Protein 5HOW (pdb70)

GO terms:
  GO:1905898 positive regulation of response to endoplasmic reticulum stress (P, IDA)
  GO:0005634 nucleus (C, IGI)
  GO:0003682 chromatin binding (F, IGI)
  GO:0010629 negative regulation of gene expression (P, TAS)
  GO:0141137 positive regulation of gene expression, epigenetic (P, IGI)
  GO:0006357 regulation of transcription by RNA polymerase II (P, IGI)
  GO:0000122 negative regulation of transcription by RNA polymerase II (P, IGI)
  GO:1900221 regulation of amyloid-beta clearance (P, IMP)
  GO:0005515 protein binding (F, IPI)
  GO:0031901 early endosome membrane (C, IDA)
  GO:0005576 extracellular region (C, IDA)
  GO:0106003 amyloid-beta complex (C, IDA)
  GO:1904646 cellular response to amyloid-beta (P, IDA)
  GO:0032224 positive regulation of synaptic transmission, cholinergic (P, IDA)
  GO:0048018 receptor ligand activity (F, IDA)
  GO:0043083 synaptic cleft (C, TAS)
  GO:0005178 integrin binding (F, IDA)
  GO:0070381 endosome to plasma membrane transport vesicle (C, IDA)
  GO:0005739 mitochondrion (C, IDA)
  GO:0005764 lysosome (C, IDA)

B-factor: mean 77.05, std 33.4, range [27.0, 231.14]

Foldseek 3Di:
DFWDWDQDPNDTDIDGD/DAWDWDADPHDTDIDGD/DAWDFDDDDPDTDIDGD/DAWDFCDDDPDTDIDGD/DAWDWDDDPHDTDIDGD/DAWDWDDDPNDTDIDGD

Secondary structure (DSSP, 8-state):
----B--BTTB--B---/----EEE-SS-EEE---/----EEE-SS-EEE---/----B---SS---B---/----EEE-SS-EEE---/----B--SSS---B---

InterPro domains:
  IPR002223 Pancreatic trypsin inhibitor Kunitz domain [PF00014] (290-341)
  IPR002223 Pancreatic trypsin inhibitor Kunitz domain [PR00759] (288-302)
  IPR002223 Pancreatic trypsin inhibitor Kunitz domain [PR00759] (316-326)
  IPR002223 Pancreatic trypsin inhibitor Kunitz domain [PR00759] (326-341)
  IPR002223 Pancreatic trypsin inhibitor Kunitz domain [PS50279] (291-341)
  IPR002223 Pancreatic trypsin inhibitor Kunitz domain [SM00131] (289-342)
  IPR008154 Amyloidogenic glycoprotein, extracellular [PS51869] (28-189)
  IPR008154 Amyloidogenic glycoprotein, extracellular [SM00006] (24-188)
  IPR008155 Amyloidogenic glycoprotein [PR00203] (177-195)
  IPR008155 Amyloidogenic glycoprotein [PR00203] (382-405)
  IPR008155 Amyloidogenic glycoprotein [PR00203] (699-724)
  IPR008155 Amyloidog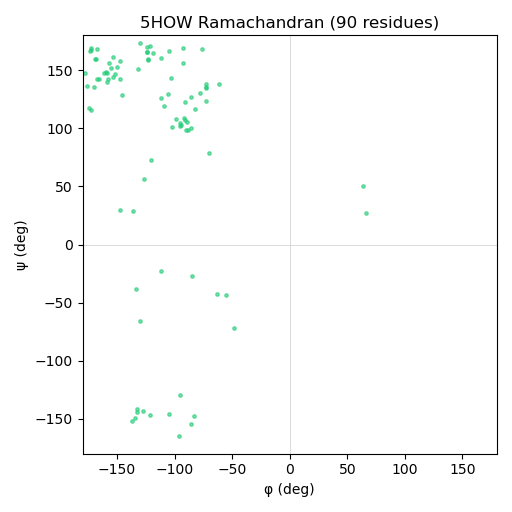enic glycoprotein [PR00203] (745-767)
  IPR008155 Amyloidogenic glycoprotein [PTHR23103] (10-770)
  IPR011178 Amyloidogenic glycoprotein, copper-binding [PF12924] (132-188)
  IPR011993 PH-like domain superfamily [G3DSA:2.30.29.30] (742-770)
  IPR013803 Amyloidogenic glycoprotein, amyloid-beta peptide [PF03494] (676-713)
  IPR013803 Amyloidogenic glycoprotein, amyloid-beta peptide [PR00204] (675-688)
  IPR013803 Amyloidogenic glycoprotein, amyloid-beta peptide [PR00204] (689-701)
  IPR013803 Amyloidogenic glycoprotein, amyloid-beta peptide [PR00204] (701-713)
  IPR015849 Amyloidogenic glycoprotein, heparin-binding [PF02177] (31-131)

Radius of gyration: 18.4 Å; Cα contacts (8 Å, |Δi|>4): 192; chains: 6; bounding box: 52×45×33 Å

Solvent-accessible surface area: 8689 Å² total

Organism: Homo sapiens (NCBI:txid9606)

Sequence (102 aa):
LVFAEDCGSNKCAIILVLVFAEDCGSNKCAIILVLVFAEDCGSNKCAIILVLVFAEDCGSNKCAIILVLVFAEDCGSNKCAIILVLVFAEDCGSNKCAIILV

Structure (mmCIF, N/CA/C/O backbone):
data_5HOW
#
_entry.id   5HOW
#
_cell.length_a   97.310
_cell.length_b   97.310
_cell.length_c   97.621
_cell.angle_alpha   90.00
_cell.angle_beta   90.00
_cell.angle_gamma   120.00
#
_symmetry.space_group_name_H-M   'P 61 2 2'
#
loop_
_entity.id
_entity.type
_entity.pdbx_description
1 polymer 'Amyloid beta A4 protein'
2 water water
#
loop_
_atom_site.group_PDB
_atom_site.id
_atom_site.type_symbol
_atom_site.label_atom_id
_atom_site.label_alt_id
_atom_site.label_comp_id
_atom_site.label_asym_id
_atom_site.label_entity_id
_atom_site.label_seq_id
_atom_site.pdbx_PDB_ins_code
_atom_site.Cartn_x
_atom_site.Cartn_y
_atom_site.Cartn_z
_atom_site.occupancy
_atom_site.B_iso_or_equiv
_atom_site.au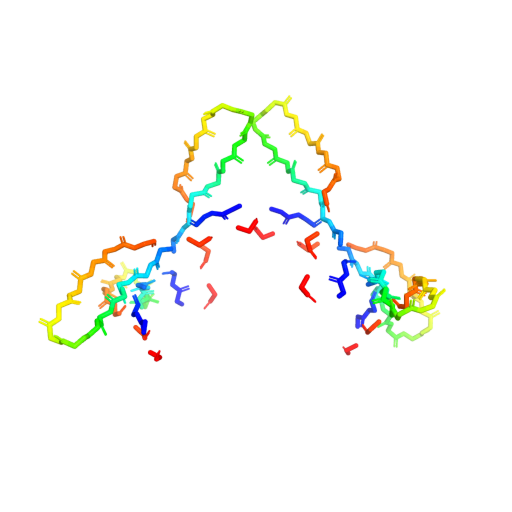th_seq_id
_atom_site.auth_comp_id
_atom_site.auth_asym_id
_atom_site.auth_atom_id
_atom_site.pdbx_PDB_model_num
ATOM 20 N N . LEU A 1 2 ? 29.541 23.179 70.851 1.00 53.54 2 LEU A N 1
ATOM 21 C CA .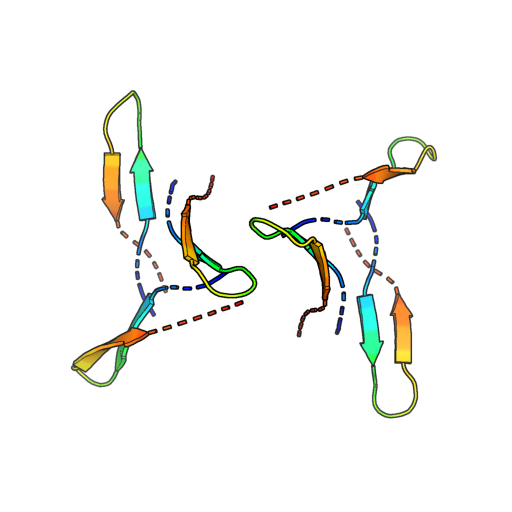 LEU A 1 2 ? 28.682 23.811 69.864 1.00 52.40 2 LEU A CA 1
ATOM 22 C C . LEU A 1 2 ? 27.628 22.809 69.436 1.00 51.95 2 LEU A C 1
ATOM 23 O O . LEU A 1 2 ? 27.924 21.621 69.307 1.00 55.34 2 LEU A O 1
ATOM 39 N N . VAL A 1 3 ? 26.411 23.274 69.212 1.00 50.00 3 VAL A N 1
ATOM 40 C CA . VAL A 1 3 ? 25.376 22.353 68.779 1.00 48.70 3 VAL A CA 1
ATOM 41 C C . VAL A 1 3 ? 24.813 22.881 67.470 1.00 49.14 3 VAL A C 1
ATOM 42 O O . VAL A 1 3 ? 24.298 23.997 67.416 1.00 51.05 3 VAL A O 1
ATOM 75 N N . PHE A 1 5 ? 22.315 22.244 63.969 1.00 52.98 5 PHE A N 1
ATOM 76 C CA . PHE A 1 5 ? 20.989 21.696 63.736 1.00 54.66 5 PHE A CA 1
ATOM 77 C C . PHE A 1 5 ? 20.792 21.311 62.276 1.00 53.83 5 PHE A C 1
ATOM 78 O O . PHE A 1 5 ? 21.340 21.936 61.367 1.00 51.69 5 PHE A O 1
ATOM 95 N N . ALA A 1 6 ? 19.996 20.267 62.070 1.00 46.53 6 ALA A N 1
ATOM 96 C CA . ALA A 1 6 ? 19.732 19.742 60.743 1.00 47.84 6 ALA A CA 1
ATOM 97 C C . ALA A 1 6 ? 18.378 19.053 60.750 1.00 52.86 6 ALA A C 1
ATOM 98 O O . ALA A 1 6 ? 17.997 18.433 61.746 1.00 50.36 6 ALA A O 1
ATOM 105 N N . GLU A 1 7 ? 17.656 19.168 59.637 1.00 65.10 7 GLU A N 1
ATOM 106 C CA . GLU A 1 7 ? 16.452 18.377 59.431 1.00 69.03 7 GLU A CA 1
ATOM 107 C C . GLU A 1 7 ? 16.841 16.996 58.924 1.00 64.84 7 GLU A C 1
ATOM 108 O O . GLU A 1 7 ? 17.411 16.868 57.834 1.00 64.83 7 GLU A O 1
ATOM 120 N N . ASP A 1 8 ? 16.540 15.968 59.712 1.00 66.84 8 ASP A N 1
ATOM 121 C CA . ASP A 1 8 ? 16.782 14.584 59.308 1.00 64.06 8 ASP A CA 1
ATOM 122 C C . ASP A 1 8 ? 15.523 14.093 58.608 1.00 62.14 8 ASP A C 1
ATOM 123 O O . ASP A 1 8 ? 14.547 13.705 59.253 1.00 67.40 8 ASP A O 1
ATOM 132 N N . CYS A 1 9 ? 15.538 14.121 57.280 1.00 95.81 9 CYS A N 1
ATOM 133 C CA . CYS A 1 9 ? 14.370 13.752 56.485 1.00 97.77 9 CYS A CA 1
ATOM 134 C C . CYS A 1 9 ? 14.500 12.288 56.091 1.00 103.13 9 CYS A C 1
ATOM 135 O O . CYS A 1 9 ? 15.242 11.942 55.168 1.00 99.98 9 CYS A O 1
ATOM 142 N N . GLY A 1 10 ? 13.774 11.430 56.795 1.00 111.95 10 GLY A N 1
ATOM 143 C CA . GLY A 1 10 ? 13.793 10.003 56.552 1.00 114.07 10 GLY A CA 1
ATOM 144 C C . GLY A 1 10 ? 12.859 9.602 55.435 1.00 120.67 10 GLY A C 1
ATOM 145 O O . GLY A 1 10 ? 12.641 10.347 54.474 1.00 115.43 10 GLY A O 1
ATOM 149 N N . SER A 1 11 ? 12.293 8.402 55.566 1.00 137.80 11 SER A N 1
ATOM 150 C CA . SER A 1 11 ? 11.367 7.858 54.573 1.00 146.54 11 SER A CA 1
ATOM 151 C C . SER A 1 11 ? 10.062 8.648 54.641 1.00 145.82 11 SER A C 1
ATOM 152 O O . SER A 1 11 ? 9.062 8.222 55.224 1.00 157.18 11 SER A O 1
ATOM 160 N N . ASN A 1 12 ? 10.085 9.835 54.031 1.00 125.37 12 ASN A N 1
ATOM 161 C CA . ASN A 1 12 ? 8.915 10.711 53.957 1.00 124.48 12 ASN A CA 1
ATOM 162 C C . ASN A 1 12 ? 8.481 11.170 55.351 1.00 125.97 12 ASN A C 1
ATOM 163 O O . ASN A 1 12 ? 7.311 11.074 55.727 1.00 125.53 12 ASN A O 1
ATOM 174 N N . LYS A 1 13 ? 9.443 11.684 56.120 1.00 134.63 13 LYS A N 1
ATOM 175 C CA . LYS A 1 13 ? 9.161 12.231 57.444 1.00 134.99 13 LYS A CA 1
ATOM 176 C C . LYS A 1 13 ? 10.407 12.872 58.047 1.00 129.42 13 LYS A C 1
ATOM 177 O O . LYS A 1 13 ? 11.407 12.187 58.287 1.00 121.79 13 LYS A O 1
ATOM 196 N N . CYS A 1 14 ? 10.352 14.177 58.303 1.00 102.16 14 CYS A N 1
ATOM 197 C CA . CYS A 1 14 ? 11.493 14.941 58.789 1.00 100.38 14 CYS A CA 1
ATOM 198 C C . CYS A 1 14 ? 11.334 15.262 60.270 1.00 96.32 14 CYS A C 1
ATOM 199 O O . CYS A 1 14 ? 10.255 15.127 60.854 1.00 104.31 14 CYS A O 1
ATOM 206 N N . ALA A 1 15 ? 12.440 15.699 60.873 1.00 80.96 15 ALA A N 1
A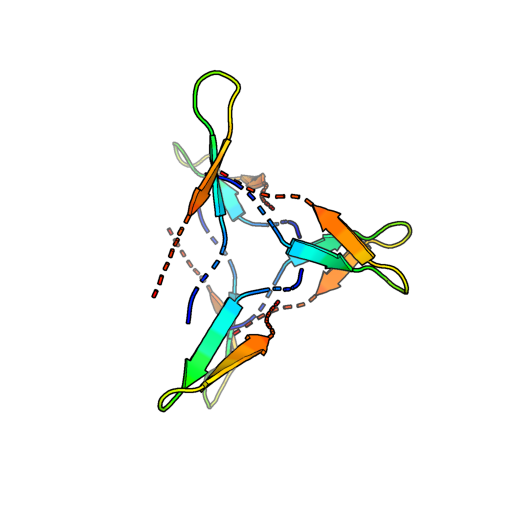TOM 207 C CA . ALA A 1 15 ? 12.470 16.108 62.270 1.00 77.70 15 ALA A CA 1
ATOM 208 C C . ALA A 1 15 ? 13.810 16.770 62.558 1.00 69.92 15 ALA A C 1
ATOM 209 O O . ALA A 1 15 ? 14.857 16.265 62.145 1.00 67.61 15 ALA A O 1
ATOM 216 N N . ILE A 1 16 ? 13.770 17.896 63.269 1.00 68.82 16 ILE A N 1
ATOM 217 C CA . ILE A 1 16 ? 14.992 18.624 63.589 1.00 65.06 16 ILE A CA 1
ATOM 218 C C . ILE A 1 16 ? 15.784 17.862 64.643 1.00 64.90 16 ILE A C 1
ATOM 219 O O . ILE A 1 16 ? 15.223 17.338 65.614 1.00 67.11 16 ILE A O 1
ATOM 235 N N . ILE A 1 17 ? 17.099 17.803 64.458 1.00 61.31 17 ILE A N 1
ATOM 236 C CA . ILE A 1 17 ? 17.982 17.096 65.380 1.00 60.99 17 ILE A CA 1
ATOM 237 C C . ILE A 1 17 ? 19.201 17.963 65.689 1.00 57.77 17 ILE A C 1
ATOM 238 O O . ILE A 1 17 ? 19.494 18.879 64.925 1.00 55.59 17 ILE A O 1
ATOM 264 N N . LEU A 1 19 ? 23.362 18.382 66.697 1.00 55.64 19 LEU A N 1
ATOM 265 C CA . LEU A 1 19 ? 24.635 17.728 66.423 1.00 51.51 19 LEU A CA 1
ATOM 266 C C . LEU A 1 19 ? 25.739 18.340 67.281 1.00 53.22 19 LEU A C 1
ATOM 267 O O . LEU A 1 19 ? 26.150 19.475 67.050 1.00 49.05 19 LEU A O 1
ATOM 301 N N . VAL A 1 21 ? 29.073 19.087 69.156 1.00 51.80 21 VAL A N 1
ATOM 302 C CA . VAL A 1 21 ? 30.523 19.121 68.985 1.00 51.70 21 VAL A CA 1
ATOM 303 C C . VAL A 1 21 ? 31.175 19.884 70.141 1.00 53.97 21 VAL A C 1
ATOM 304 O O . VAL A 1 21 ? 31.436 21.087 70.039 1.00 50.35 21 VAL A O 1
ATOM 336 N N . LEU B 1 2 ? 20.135 14.846 55.248 1.00 53.77 2 LEU B N 1
ATOM 337 C CA . LEU B 1 2 ? 20.193 15.895 56.251 1.00 50.39 2 LEU B CA 1
ATOM 338 C C . LEU B 1 2 ? 20.070 17.251 55.575 1.00 50.91 2 LEU B C 1
ATOM 339 O O . LEU B 1 2 ? 20.559 17.435 54.462 1.00 54.17 2 LEU B O 1
ATOM 355 N N . VAL B 1 3 ? 19.434 18.197 56.249 1.00 58.61 3 VAL B N 1
ATOM 356 C CA . VAL B 1 3 ? 19.329 19.512 55.634 1.00 56.43 3 VAL B CA 1
ATOM 357 C C . VAL B 1 3 ? 19.764 20.555 56.647 1.00 53.42 3 VAL B C 1
ATOM 358 O O . VAL B 1 3 ? 19.069 20.824 57.624 1.00 52.75 3 VAL B O 1
ATOM 391 N N . PHE B 1 5 ? 20.711 24.418 57.765 1.00 62.21 5 PHE B N 1
ATOM 392 C CA . PHE B 1 5 ? 20.142 25.717 57.488 1.00 65.81 5 PHE B CA 1
ATOM 393 C C . PHE B 1 5 ? 21.255 26.745 57.458 1.00 59.36 5 PHE B C 1
ATOM 394 O O . PHE B 1 5 ? 22.223 26.661 58.211 1.00 61.75 5 PHE B O 1
ATOM 411 N N . ALA B 1 6 ? 21.124 27.703 56.550 1.00 45.84 6 ALA B N 1
ATOM 412 C CA . ALA B 1 6 ? 22.083 28.782 56.440 1.00 44.06 6 ALA B CA 1
ATOM 413 C C . ALA B 1 6 ? 21.379 29.991 55.851 1.00 45.12 6 ALA B C 1
ATOM 414 O O . ALA B 1 6 ? 20.302 29.881 55.257 1.00 46.74 6 ALA B O 1
ATOM 421 N N . GLU B 1 7 ? 21.992 31.152 56.035 1.00 52.10 7 GLU B N 1
ATOM 422 C CA . GLU B 1 7 ? 21.528 32.380 55.411 1.00 55.43 7 GLU B CA 1
ATOM 423 C C . GLU B 1 7 ? 22.545 32.826 54.375 1.00 54.45 7 GLU B C 1
ATOM 424 O O . GLU B 1 7 ? 23.736 32.953 54.676 1.00 52.66 7 GLU B O 1
ATOM 436 N N . ASP B 1 8 ? 22.072 33.035 53.155 1.00 54.80 8 ASP B N 1
ATOM 437 C CA . ASP B 1 8 ? 22.884 33.613 52.095 1.00 57.89 8 ASP B CA 1
ATOM 438 C C . ASP B 1 8 ? 22.717 35.124 52.175 1.00 57.08 8 ASP B C 1
ATOM 439 O O . ASP B 1 8 ? 21.665 35.661 51.817 1.00 64.36 8 ASP B O 1
ATOM 448 N N . CYS B 1 9 ? 23.742 35.807 52.669 1.00 60.84 9 CYS B N 1
ATOM 449 C CA . CYS B 1 9 ? 23.664 37.230 52.967 1.00 67.29 9 CYS B CA 1
ATOM 450 C C . CYS B 1 9 ? 24.509 37.993 51.958 1.00 73.81 9 CYS B C 1
ATOM 451 O O . CYS B 1 9 ? 25.724 37.783 51.875 1.00 76.49 9 CYS B O 1
ATOM 458 N N . GLY B 1 10 ? 23.862 38.872 51.197 1.00 98.59 10 GLY B N 1
ATOM 459 C CA . GLY B 1 10 ? 24.548 39.676 50.208 1.00 110.01 10 GLY B CA 1
ATOM 460 C C . GLY B 1 10 ? 24.930 41.036 50.750 1.00 113.89 10 GLY B C 1
ATOM 461 O O . GLY B 1 10 ? 25.529 41.137 51.825 1.00 114.41 10 GLY B O 1
ATOM 465 N N . SER B 1 11 ? 24.579 42.088 50.012 1.00 119.77 11 SER B N 1
ATOM 466 C CA . SER B 1 11 ? 24.909 43.451 50.407 1.00 126.58 11 SER B CA 1
ATOM 467 C C . SER B 1 11 ? 24.536 43.685 51.864 1.00 124.26 11 SER B C 1
ATOM 468 O O . SER B 1 11 ? 25.413 43.788 52.728 1.00 125.96 11 SER B O 1
ATOM 476 N N . ASN B 1 12 ? 23.231 43.762 52.149 1.00 118.71 12 ASN B N 1
ATOM 477 C CA . ASN B 1 12 ? 22.768 43.892 53.526 1.00 116.79 12 ASN B CA 1
ATOM 478 C C . ASN B 1 12 ? 21.423 43.203 53.727 1.00 105.85 12 ASN B C 1
ATOM 479 O O . ASN B 1 12 ? 20.631 43.627 54.577 1.00 106.21 12 ASN B O 1
ATOM 490 N N . LYS B 1 13 ? 21.151 42.150 52.958 1.00 98.92 13 LYS B N 1
ATOM 491 C CA . LYS B 1 13 ? 19.959 41.335 53.124 1.00 89.92 13 LYS B CA 1
ATOM 492 C C . LYS B 1 13 ? 20.359 39.867 53.134 1.00 80.14 13 LYS B C 1
ATOM 493 O O . LYS B 1 13 ? 21.347 39.473 52.510 1.00 79.85 13 LYS B O 1
ATOM 512 N N . CYS B 1 14 ? 19.575 39.061 53.844 1.00 58.01 14 CYS B N 1
ATOM 513 C CA . CYS B 1 14 ? 19.825 37.636 53.971 1.00 56.18 14 CYS B CA 1
ATOM 514 C C . CYS B 1 14 ? 18.614 36.845 53.496 1.00 55.42 14 CYS B C 1
ATOM 515 O O . CYS B 1 14 ? 17.491 37.355 53.435 1.00 55.89 14 CYS B O 1
ATOM 522 N N . ALA B 1 15 ? 18.862 35.582 53.161 1.00 54.43 15 ALA B N 1
ATOM 523 C CA . ALA B 1 15 ? 17.811 34.674 52.728 1.00 53.86 15 ALA B CA 1
ATOM 524 C C . ALA B 1 15 ? 18.145 33.276 53.226 1.00 52.31 15 ALA B C 1
ATOM 525 O O . ALA B 1 15 ? 19.258 32.791 53.002 1.00 52.20 15 ALA B O 1
ATOM 532 N N . ILE B 1 16 ? 17.184 32.634 53.898 1.00 51.36 16 ILE B N 1
ATOM 533 C CA . ILE B 1 16 ? 17.382 31.255 54.323 1.00 50.19 16 ILE B CA 1
ATOM 534 C C . ILE B 1 16 ? 17.592 30.384 53.096 1.00 50.65 16 ILE B C 1
ATOM 535 O O . ILE B 1 16 ? 16.907 30.539 52.077 1.00 51.67 16 ILE B O 1
ATOM 551 N N . ILE B 1 17 ? 18.541 29.456 53.189 1.00 50.06 17 ILE B N 1
ATOM 552 C CA . ILE B 1 17 ? 18.715 28.428 52.168 1.00 50.74 17 ILE B CA 1
ATOM 553 C C . ILE B 1 17 ? 18.962 27.098 52.870 1.00 50.68 17 ILE B C 1
ATOM 554 O O . ILE B 1 17 ? 19.487 27.100 53.976 1.00 51.66 17 ILE B O 1
ATOM 580 N N . LEU B 1 19 ? 20.715 23.222 52.788 1.00 54.14 19 LEU B N 1
ATOM 581 C CA . LEU B 1 19 ? 21.881 22.575 52.210 1.00 50.26 19 LEU B CA 1
ATOM 582 C C . LEU B 1 19 ? 21.737 21.072 52.375 1.00 53.00 19 LEU B C 1
ATOM 583 O O . LEU B 1 19 ? 21.955 20.544 53.463 1.00 49.43 19 LEU B O 1
ATOM 617 N N . VAL B 1 21 ? 22.053 17.203 52.045 1.00 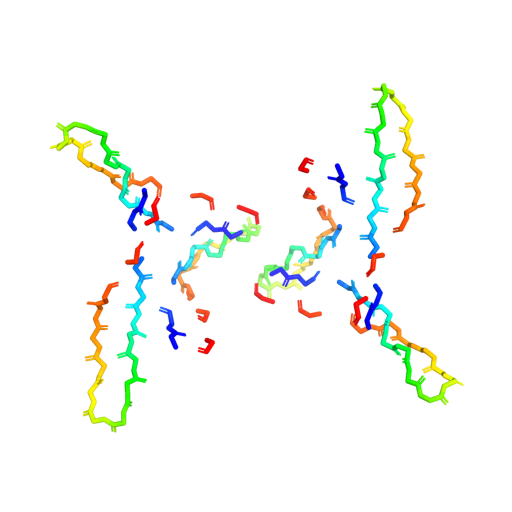58.41 21 VAL B N 1
ATOM 618 C CA . VAL B 1 21 ? 23.095 16.187 52.010 1.00 56.56 21 VAL B CA 1
ATOM 619 C C . VAL B 1 21 ? 22.470 14.813 52.229 1.00 59.77 21 VAL B C 1
ATOM 620 O O . VAL B 1 21 ? 22.418 14.313 53.353 1.00 56.55 21 VAL B O 1
ATOM 652 N N . LEU C 1 2 ? 40.590 9.407 66.013 1.00 60.93 2 LEU C N 1
ATOM 653 C CA . LEU C 1 2 ? 41.406 10.594 66.170 1.00 56.48 2 LEU C CA 1
ATOM 654 C C . LEU C 1 2 ? 40.787 11.448 67.261 1.00 52.15 2 LEU C C 1
ATOM 655 O O . LEU C 1 2 ? 39.563 11.548 67.351 1.00 50.77 2 LEU C O 1
ATOM 671 N N . VAL C 1 3 ? 41.627 12.066 68.077 1.00 63.47 3 VAL C N 1
ATOM 672 C CA . VAL C 1 3 ? 41.159 12.927 69.150 1.00 59.89 3 VAL C CA 1
ATOM 673 C C . VAL C 1 3 ? 41.788 14.298 68.973 1.00 56.25 3 VAL C C 1
ATOM 674 O O . VAL C 1 3 ? 42.987 14.473 69.173 1.00 54.32 3 VAL C O 1
ATOM 707 N N . PHE C 1 5 ? 41.937 18.446 69.906 1.00 50.56 5 PHE C N 1
ATOM 708 C CA . PHE C 1 5 ? 41.861 19.206 71.139 1.00 50.55 5 PHE C CA 1
ATOM 709 C C . PHE C 1 5 ? 41.435 20.634 70.857 1.00 47.65 5 PHE C C 1
ATOM 710 O O . PHE C 1 5 ? 41.804 21.229 69.841 1.00 46.62 5 PHE C O 1
ATOM 727 N N . ALA C 1 6 ? 40.623 21.168 71.762 1.00 41.54 6 ALA C N 1
ATOM 728 C CA . ALA C 1 6 ? 40.117 22.519 71.621 1.00 40.46 6 ALA C CA 1
ATOM 729 C C . ALA C 1 6 ? 39.889 23.101 73.003 1.00 43.41 6 ALA C C 1
ATOM 730 O O . ALA C 1 6 ? 39.644 22.373 73.969 1.00 39.67 6 ALA C O 1
ATOM 737 N N . GLU C 1 7 ? 39.975 24.421 73.084 1.00 61.89 7 GLU C N 1
ATOM 738 C CA . GLU C 1 7 ? 39.635 25.141 74.302 1.00 67.38 7 GLU C CA 1
ATOM 739 C C . GLU C 1 7 ? 38.163 25.519 74.215 1.00 67.90 7 GLU C C 1
ATOM 740 O O . GLU C 1 7 ? 37.782 26.374 73.407 1.00 70.73 7 GLU C O 1
ATOM 752 N N . ASP C 1 8 ? 37.331 24.862 75.021 1.00 63.34 8 ASP C N 1
ATOM 753 C CA . ASP C 1 8 ? 35.905 25.172 75.059 1.00 62.61 8 ASP C CA 1
ATOM 754 C C . ASP C 1 8 ? 35.722 26.319 76.039 1.00 61.90 8 ASP C C 1
ATOM 755 O O . ASP C 1 8 ? 35.729 26.122 77.255 1.00 64.87 8 ASP C O 1
ATOM 764 N N . CYS C 1 9 ? 35.581 27.527 75.512 1.00 102.43 9 CYS C N 1
ATOM 765 C CA . CYS C 1 9 ? 35.488 28.727 76.331 1.00 114.92 9 CYS C CA 1
ATOM 766 C C . CYS C 1 9 ? 34.022 29.114 76.465 1.00 114.43 9 CYS C C 1
ATOM 767 O O . CYS C 1 9 ? 33.404 29.580 75.502 1.00 86.25 9 CYS C O 1
ATOM 774 N N . GLY C 1 10 ? 33.474 28.908 77.659 1.00 123.88 10 GLY C N 1
ATOM 775 C CA . GLY C 1 10 ? 32.105 29.2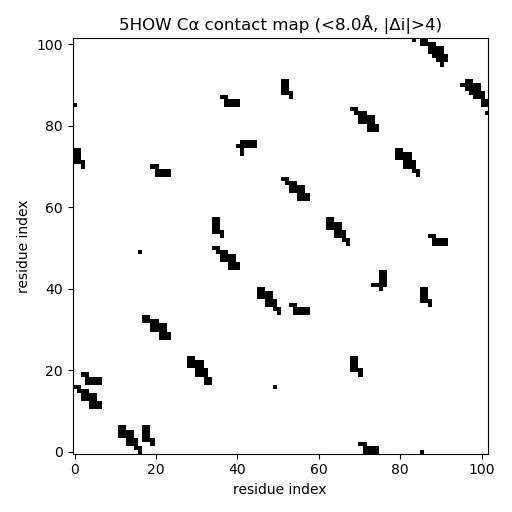47 77.966 1.00 119.99 10 GLY C CA 1
ATOM 776 C C . GLY C 1 10 ? 31.994 30.599 78.640 1.00 130.33 10 GLY C C 1
ATOM 777 O O . GLY C 1 10 ? 32.928 31.406 78.644 1.00 125.81 10 GLY C O 1
ATOM 781 N N . SER C 1 11 ? 30.824 30.842 79.233 1.00 150.50 11 SER C N 1
ATOM 782 C CA . SER C 1 11 ? 30.567 32.139 79.850 1.00 153.18 11 SER C CA 1
ATOM 783 C C . SER C 1 11 ? 31.515 32.405 81.013 1.00 157.92 11 SER C C 1
ATOM 784 O O . SER C 1 11 ? 32.030 33.520 81.160 1.00 161.83 11 SER C O 1
ATOM 792 N N . ASN C 1 12 ? 31.758 31.396 81.856 1.00 154.20 12 ASN C N 1
ATOM 793 C CA . ASN C 1 12 ? 32.577 31.587 83.047 1.00 164.22 12 ASN C CA 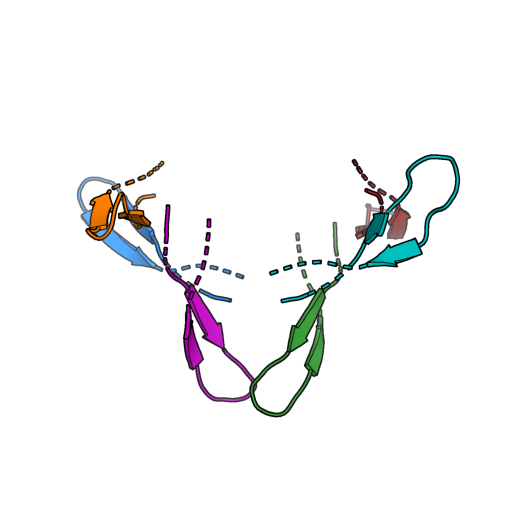1
ATOM 794 C C . ASN C 1 12 ? 33.563 30.442 83.245 1.00 162.96 12 ASN C C 1
ATOM 795 O O . ASN C 1 12 ? 33.946 30.140 84.381 1.00 175.34 12 ASN C O 1
ATOM 806 N N . LYS C 1 13 ? 33.994 29.800 82.159 1.00 127.93 13 LYS C N 1
ATOM 807 C CA . LYS C 1 13 ? 34.926 28.684 82.275 1.00 123.20 13 LYS C CA 1
ATOM 808 C C . LYS C 1 13 ? 35.427 28.216 80.912 1.00 118.87 13 LYS C C 1
ATOM 809 O O . LYS C 1 13 ? 34.643 27.730 80.089 1.00 106.96 13 LYS C O 1
ATOM 828 N N . CYS C 1 14 ? 36.725 28.362 80.666 1.00 108.18 14 CYS C N 1
ATOM 829 C CA . CYS C 1 14 ? 37.374 27.659 79.571 1.00 110.28 14 CYS C CA 1
ATOM 830 C C . CYS C 1 14 ? 37.949 26.345 80.085 1.00 99.93 14 CYS C C 1
ATOM 831 O O . CYS C 1 14 ? 38.235 26.185 81.275 1.00 110.15 14 CYS C O 1
ATOM 838 N N . ALA C 1 15 ? 38.116 25.398 79.167 1.00 64.82 15 ALA C N 1
ATOM 839 C CA . ALA C 1 15 ? 38.666 24.099 79.522 1.00 56.51 15 ALA C CA 1
ATOM 840 C C . ALA C 1 15 ? 39.018 23.352 78.247 1.00 53.43 15 ALA C C 1
ATOM 841 O O . ALA C 1 15 ? 38.296 23.448 77.252 1.00 49.89 15 ALA C O 1
ATOM 848 N N . ILE C 1 16 ? 40.128 22.614 78.288 1.00 62.08 16 ILE C N 1
ATOM 849 C CA . ILE C 1 16 ? 40.510 21.768 77.167 1.00 61.27 16 ILE C CA 1
ATOM 850 C C . ILE C 1 16 ? 39.586 20.563 77.125 1.00 60.78 16 ILE C C 1
ATOM 851 O O . ILE C 1 16 ? 39.310 19.935 78.154 1.00 65.00 16 ILE C O 1
ATOM 867 N N . ILE C 1 17 ? 39.097 20.239 75.936 1.00 51.14 17 ILE C N 1
ATOM 868 C CA . ILE C 1 17 ? 38.262 19.065 75.757 1.00 52.39 17 ILE C CA 1
ATOM 869 C C . ILE C 1 17 ? 38.764 18.277 74.552 1.00 54.36 17 ILE C C 1
ATOM 870 O O . ILE C 1 17 ? 39.425 18.850 73.688 1.00 51.23 17 ILE C O 1
ATOM 896 N N . LEU C 1 19 ? 37.920 16.009 71.199 1.00 53.09 19 LEU C N 1
ATOM 897 C CA . LEU C 1 19 ? 36.859 15.798 70.219 1.00 45.31 19 LEU C CA 1
ATOM 898 C C . LEU C 1 19 ? 37.172 14.541 69.415 1.00 49.51 19 LEU C C 1
ATOM 899 O O . LEU C 1 19 ? 38.136 14.526 68.647 1.00 43.79 19 LEU C O 1
ATOM 933 N N . VAL C 1 21 ? 36.806 11.475 66.967 1.00 53.35 21 VAL C N 1
ATOM 934 C CA . VAL C 1 21 ? 36.315 11.027 65.668 1.00 45.50 21 VAL C CA 1
ATOM 935 C C . VAL C 1 21 ? 36.867 9.643 65.357 1.00 57.63 21 VAL C C 1
ATOM 936 O O . VAL C 1 21 ? 37.941 9.522 64.772 1.00 53.49 21 VAL C O 1
ATOM 968 N N . LEU D 1 2 ? 49.576 24.997 57.866 1.00 59.24 2 LEU D N 1
ATOM 969 C CA . LEU D 1 2 ? 49.150 24.807 59.245 1.00 55.86 2 LEU D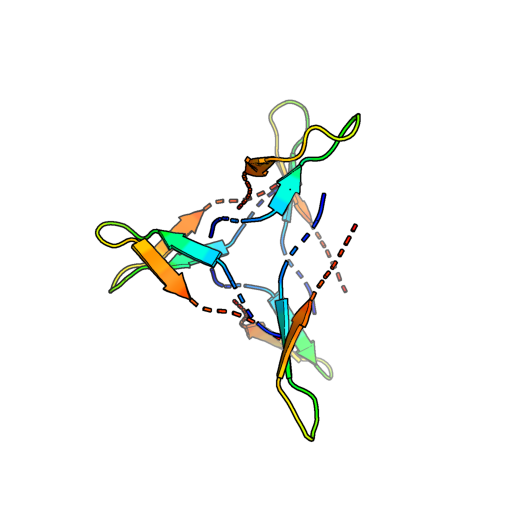 CA 1
ATOM 970 C C . LEU D 1 2 ? 49.369 23.361 59.659 1.00 50.79 2 LEU D C 1
ATOM 971 O O . LEU D 1 2 ? 49.173 22.445 58.863 1.00 51.00 2 LEU D O 1
ATOM 987 N N . VAL D 1 3 ? 49.773 23.158 60.905 1.00 57.05 3 VAL D N 1
ATOM 988 C CA . VAL D 1 3 ? 49.997 21.810 61.401 1.00 56.04 3 VAL D CA 1
ATOM 989 C C . VAL D 1 3 ? 49.133 21.591 62.628 1.00 51.54 3 VAL D C 1
ATOM 990 O O . VAL D 1 3 ? 49.453 22.068 63.715 1.00 50.72 3 VAL D O 1
ATOM 1023 N N . PHE D 1 5 ? 47.124 19.036 65.417 1.00 46.63 5 PHE D N 1
ATOM 1024 C CA . PHE D 1 5 ? 47.578 17.934 66.241 1.00 49.79 5 PHE D CA 1
ATOM 1025 C C . PHE D 1 5 ? 46.397 17.082 66.637 1.00 45.87 5 PHE D C 1
ATOM 1026 O O . PHE D 1 5 ? 45.278 17.575 66.782 1.00 42.88 5 PHE D O 1
ATOM 1043 N N . ALA D 1 6 ? 46.654 15.790 66.795 1.00 43.70 6 ALA D N 1
ATOM 1044 C CA . ALA D 1 6 ? 45.612 14.855 67.176 1.00 42.89 6 ALA D CA 1
ATOM 1045 C C . ALA D 1 6 ? 46.256 13.659 67.853 1.00 46.47 6 ALA D C 1
ATOM 1046 O O . ALA D 1 6 ? 47.412 13.319 67.582 1.00 48.86 6 ALA D O 1
ATOM 1053 N N . GLU D 1 7 ? 45.497 13.029 68.739 1.00 54.72 7 GLU D N 1
ATOM 1054 C CA . GLU D 1 7 ? 45.909 11.773 69.345 1.00 59.14 7 GLU D CA 1
ATOM 1055 C C . GLU D 1 7 ? 45.376 10.645 68.472 1.00 57.02 7 GLU D C 1
ATOM 1056 O O . GLU D 1 7 ? 44.167 10.393 68.440 1.00 53.51 7 GLU D O 1
ATOM 1068 N N . ASP D 1 8 ? 46.273 9.986 67.743 1.00 59.79 8 ASP D N 1
ATOM 1069 C CA . ASP D 1 8 ? 45.890 8.896 66.850 1.00 63.87 8 ASP D CA 1
ATOM 1070 C C . ASP D 1 8 ? 45.911 7.611 67.660 1.00 65.75 8 ASP D C 1
ATOM 1071 O O . ASP D 1 8 ? 46.967 7.010 67.873 1.00 70.65 8 ASP D O 1
ATOM 1080 N N . CYS D 1 9 ? 44.737 7.189 68.112 1.00 66.35 9 CYS D N 1
ATOM 1081 C CA . CYS D 1 9 ? 44.595 5.986 68.922 1.00 69.28 9 CYS D CA 1
ATOM 1082 C C . CYS D 1 9 ? 44.243 4.846 67.976 1.00 74.34 9 CYS D C 1
ATOM 1083 O O . CYS D 1 9 ? 43.116 4.755 67.479 1.00 71.76 9 CYS D O 1
ATOM 1090 N N . GLY D 1 10 ? 45.226 3.998 67.707 1.00 80.89 10 GLY D N 1
ATOM 1091 C CA . GLY D 1 10 ? 45.023 2.771 66.971 1.00 79.98 10 GLY D CA 1
ATOM 1092 C C . GLY D 1 10 ? 44.594 1.653 67.888 1.00 85.55 10 GLY D C 1
ATOM 1093 O O . GLY D 1 10 ? 44.019 1.879 68.958 1.00 78.53 10 GLY D O 1
ATOM 1097 N N . SER D 1 11 ? 44.890 0.425 67.473 1.00 102.98 11 SER D N 1
ATOM 1098 C CA . SER D 1 11 ? 44.494 -0.731 68.264 1.00 112.36 11 SER D CA 1
ATOM 1099 C C . SER D 1 11 ? 45.509 -1.040 69.357 1.00 114.82 11 SER D C 1
ATOM 1100 O O . SER D 1 11 ? 45.142 -1.591 70.402 1.00 116.55 11 SER D O 1
ATOM 1108 N N . ASN D 1 12 ? 46.775 -0.674 69.144 1.00 113.81 12 ASN D N 1
ATOM 1109 C CA . ASN D 1 12 ? 47.855 -1.048 70.043 1.00 117.33 12 ASN D CA 1
ATOM 1110 C C . ASN D 1 12 ? 48.452 0.120 70.812 1.00 110.59 12 ASN D C 1
ATOM 1111 O O . ASN D 1 12 ? 49.036 -0.100 71.878 1.00 117.42 12 ASN D O 1
ATOM 1122 N N . LYS D 1 13 ? 48.317 1.348 70.320 1.00 96.90 13 LYS D N 1
ATOM 1123 C CA . LYS D 1 13 ? 49.002 2.467 70.945 1.00 92.27 13 LYS D CA 1
ATOM 1124 C C . LYS D 1 13 ? 48.413 3.765 70.417 1.00 84.24 13 LYS D C 1
ATOM 1125 O O . LYS D 1 13 ? 48.046 3.847 69.242 1.00 79.31 13 LYS D O 1
ATOM 1144 N N . CYS D 1 14 ? 48.301 4.758 71.294 1.00 81.25 14 CYS D N 1
ATOM 1145 C CA . CYS D 1 14 ? 48.005 6.114 70.859 1.00 80.41 14 CYS D CA 1
ATOM 1146 C C . CYS D 1 14 ? 49.306 6.883 70.651 1.00 80.38 14 CYS D C 1
ATOM 1147 O O . CYS D 1 14 ? 50.393 6.440 71.026 1.00 85.70 14 CYS D O 1
ATOM 1154 N N . ALA D 1 15 ? 49.185 8.060 70.046 1.00 59.22 15 ALA D N 1
ATOM 1155 C CA . ALA D 1 15 ? 50.355 8.876 69.749 1.00 61.37 15 ALA D CA 1
ATOM 1156 C C . ALA D 1 15 ? 49.940 10.210 69.148 1.00 56.52 15 ALA D C 1
ATOM 1157 O O . ALA D 1 15 ? 49.063 10.255 68.281 1.00 54.79 15 ALA D O 1
ATOM 1164 N N . ILE D 1 16 ? 50.564 11.296 69.595 1.00 61.99 16 ILE D N 1
ATOM 1165 C CA . ILE D 1 16 ? 50.285 12.609 69.032 1.00 59.28 16 ILE D CA 1
ATOM 1166 C C . ILE D 1 16 ? 50.897 12.673 67.642 1.00 60.85 16 ILE D C 1
ATOM 1167 O O . ILE D 1 16 ? 52.100 12.447 67.468 1.00 64.77 16 ILE D O 1
ATOM 1183 N N . ILE D 1 17 ? 50.068 12.969 66.646 1.00 52.21 17 ILE D N 1
ATOM 1184 C CA . ILE D 1 17 ? 50.529 13.057 65.273 1.00 49.90 17 ILE D CA 1
ATOM 1185 C C . ILE D 1 17 ? 50.221 14.449 64.752 1.00 48.35 17 ILE D C 1
ATOM 1186 O O . ILE D 1 17 ? 49.319 15.102 65.271 1.00 47.15 17 ILE D O 1
ATOM 1212 N N . LEU D 1 19 ? 49.161 16.965 61.530 1.00 46.69 19 LEU D N 1
ATOM 1213 C CA . LEU D 1 19 ? 48.341 16.893 60.329 1.00 45.61 19 LEU D CA 1
ATOM 1214 C C . LEU D 1 19 ? 48.572 18.159 59.516 1.00 51.55 19 LEU D C 1
ATOM 1215 O O . LEU D 1 19 ? 48.117 19.240 59.897 1.00 49.38 19 LEU D O 1
ATOM 1249 N N . VAL D 1 21 ? 48.545 20.720 56.664 1.00 54.58 21 VAL D N 1
ATOM 1250 C CA . VAL D 1 21 ? 47.694 21.259 55.613 1.00 51.85 21 VAL D CA 1
ATOM 1251 C C . VAL D 1 21 ? 48.429 22.391 54.913 1.00 57.49 21 VAL D C 1
ATOM 1252 O O . VAL D 1 21 ? 48.103 23.565 55.087 1.00 54.73 21 VAL D O 1
ATOM 1284 N N . LEU E 1 2 ? 27.929 33.080 53.731 1.00 51.30 2 LEU E N 1
ATOM 1285 C CA . LEU E 1 2 ? 26.975 32.132 54.284 1.00 51.15 2 LEU E CA 1
ATOM 1286 C C . LEU E 1 2 ? 26.989 32.247 55.801 1.00 47.73 2 LEU E C 1
ATOM 1287 O O . LEU E 1 2 ? 28.052 32.371 56.407 1.00 47.36 2 LEU E O 1
ATOM 1303 N N . VAL E 1 3 ? 25.813 32.200 56.407 1.00 63.32 3 VAL E N 1
ATOM 1304 C CA . VAL E 1 3 ? 25.773 32.287 57.859 1.00 59.78 3 VAL E CA 1
ATOM 1305 C C . VAL E 1 3 ? 25.104 31.036 58.405 1.00 58.22 3 VAL E C 1
ATOM 1306 O O . VAL E 1 3 ? 23.939 30.766 58.115 1.00 59.38 3 VAL E O 1
ATOM 1339 N N . PHE E 1 5 ? 24.122 28.689 61.922 1.00 57.16 5 PHE E N 1
ATOM 1340 C CA . PHE E 1 5 ? 23.718 28.934 63.303 1.00 58.85 5 PHE E CA 1
ATOM 1341 C C . PHE E 1 5 ? 24.011 27.731 64.189 1.00 54.44 5 PHE E C 1
ATOM 1342 O O . PHE E 1 5 ? 23.836 26.580 63.784 1.00 59.68 5 PHE E O 1
ATOM 1359 N N . ALA E 1 6 ? 24.477 28.012 65.401 1.00 48.33 6 ALA E N 1
ATOM 1360 C CA . ALA E 1 6 ? 24.766 26.967 66.369 1.00 48.15 6 ALA E CA 1
ATOM 1361 C C . ALA E 1 6 ? 24.485 27.489 67.769 1.00 47.39 6 ALA E C 1
ATOM 1362 O O . ALA E 1 6 ? 24.464 28.698 68.013 1.00 46.94 6 ALA E O 1
ATOM 1369 N N . GLU E 1 7 ? 24.264 26.555 68.689 1.00 61.76 7 GLU E N 1
ATOM 1370 C CA . GLU E 1 7 ? 24.172 26.873 70.107 1.00 63.31 7 GLU E CA 1
ATOM 1371 C C . GLU E 1 7 ? 25.558 26.755 70.721 1.00 62.28 7 GLU E C 1
ATOM 1372 O O . GLU E 1 7 ? 26.190 25.699 70.634 1.00 65.73 7 GLU E O 1
ATOM 1384 N N . ASP E 1 8 ? 26.032 27.840 71.326 1.00 55.91 8 ASP E N 1
ATOM 1385 C CA . ASP E 1 8 ? 27.276 27.827 72.094 1.00 54.14 8 ASP E CA 1
ATOM 1386 C C . ASP E 1 8 ? 26.902 27.580 73.553 1.00 51.07 8 ASP E C 1
ATOM 1387 O O . ASP E 1 8 ? 26.419 28.479 74.245 1.00 50.25 8 ASP E O 1
ATOM 1396 N N . CYS E 1 9 ? 27.110 26.350 74.015 1.00 52.44 9 CYS E N 1
ATOM 1397 C CA . CYS E 1 9 ? 26.670 25.923 75.335 1.00 57.77 9 CYS E CA 1
ATOM 1398 C C . CYS E 1 9 ? 27.858 25.826 76.280 1.00 66.13 9 CYS E C 1
ATOM 1399 O O . CYS E 1 9 ? 28.869 25.193 75.956 1.00 66.59 9 CYS E O 1
ATOM 1406 N N . GLY E 1 10 ? 27.724 26.446 77.449 1.00 71.64 10 GLY E N 1
ATOM 1407 C CA . GLY E 1 10 ? 28.740 26.375 78.477 1.00 75.47 10 GLY E CA 1
ATOM 1408 C C . GLY E 1 10 ? 28.335 25.461 79.614 1.00 81.66 10 GLY E C 1
ATOM 1409 O O . GLY E 1 10 ? 27.648 24.457 79.400 1.00 79.05 10 GLY E O 1
ATOM 1413 N N . SER E 1 11 ? 28.747 25.814 80.834 1.00 103.56 11 SER E N 1
ATOM 1414 C CA . SER E 1 11 ? 28.493 24.951 81.983 1.00 109.97 11 SER E CA 1
ATOM 1415 C C . SER E 1 11 ? 27.009 24.641 82.128 1.00 112.36 11 SER E C 1
ATOM 1416 O O . SER E 1 11 ? 26.630 23.492 82.383 1.00 112.87 11 SER E O 1
ATOM 1424 N N . ASN E 1 12 ? 26.158 25.642 81.961 1.00 130.47 12 ASN E N 1
ATOM 1425 C CA . ASN E 1 12 ? 24.730 25.468 82.206 1.00 133.62 12 ASN E CA 1
ATOM 1426 C C . ASN E 1 12 ? 23.850 26.042 81.107 1.00 125.34 12 ASN E C 1
ATOM 1427 O O . ASN E 1 12 ? 22.830 25.435 80.770 1.00 130.33 12 ASN E O 1
ATOM 1438 N N . LYS E 1 13 ? 24.215 27.187 80.538 1.00 89.07 13 LYS E N 1
ATOM 1439 C CA . LYS E 1 13 ? 23.363 27.898 79.599 1.00 80.66 13 LYS E CA 1
ATOM 1440 C C . LYS E 1 13 ? 23.951 27.871 78.194 1.00 73.19 13 LYS E C 1
ATOM 1441 O O . LYS E 1 13 ? 25.145 27.628 77.991 1.00 73.22 13 LYS E O 1
ATOM 1460 N N . CYS E 1 14 ? 23.081 28.127 77.219 1.00 60.94 14 CYS E N 1
ATOM 1461 C CA . CYS E 1 14 ? 23.437 28.148 75.808 1.00 54.18 14 CYS E CA 1
ATOM 1462 C C . CYS E 1 14 ? 23.065 29.490 75.197 1.00 53.49 14 CYS E C 1
ATOM 1463 O O . CYS E 1 14 ? 22.305 30.271 75.766 1.00 55.41 14 CYS E O 1
ATOM 1470 N N . ALA E 1 15 ? 23.607 29.746 74.010 1.00 53.38 15 ALA E N 1
ATOM 1471 C CA . ALA E 1 15 ? 23.283 30.955 73.269 1.00 50.42 15 ALA E CA 1
ATOM 1472 C C . ALA E 1 15 ? 23.434 30.686 71.778 1.00 48.20 15 ALA E C 1
ATOM 1473 O O . ALA E 1 15 ? 24.291 29.904 71.355 1.00 46.64 15 ALA E O 1
ATOM 1480 N N . ILE E 1 16 ? 22.584 31.335 70.986 1.00 52.95 16 ILE E N 1
ATOM 1481 C CA . ILE E 1 16 ? 22.673 31.235 69.534 1.00 51.11 16 ILE E CA 1
ATOM 1482 C C . ILE E 1 16 ? 23.800 32.134 69.053 1.00 51.68 16 ILE E C 1
ATOM 1483 O O . ILE E 1 16 ? 23.871 33.311 69.425 1.00 50.70 16 ILE E O 1
ATOM 1499 N N . ILE E 1 17 ? 24.679 31.583 68.224 1.00 48.83 17 ILE E N 1
ATOM 1500 C CA . ILE E 1 17 ? 25.736 32.370 67.613 1.00 49.65 17 ILE E CA 1
ATOM 1501 C C . ILE E 1 17 ? 25.727 32.168 66.097 1.00 48.22 17 ILE E C 1
ATOM 1502 O O . ILE E 1 17 ? 25.270 31.126 65.621 1.00 46.89 17 ILE E O 1
ATOM 1528 N N . LEU E 1 19 ? 27.846 31.791 62.592 1.00 46.86 19 LEU E N 1
ATOM 1529 C CA . LEU E 1 19 ? 29.165 31.423 62.095 1.00 44.26 19 LEU E CA 1
ATOM 1530 C C . LEU E 1 19 ? 29.238 31.818 60.624 1.00 47.78 19 LEU E C 1
ATOM 1531 O O . LEU E 1 19 ? 28.674 31.132 59.772 1.00 48.03 19 LEU E O 1
ATOM 1565 N N . VAL E 1 21 ? 30.747 32.761 57.090 1.00 51.35 21 VAL E N 1
ATOM 1566 C CA . VAL E 1 21 ? 31.788 32.397 56.135 1.00 51.41 21 VAL E CA 1
ATOM 1567 C C . VAL E 1 21 ? 31.609 33.184 54.839 1.00 52.83 21 VAL E C 1
ATOM 1568 O O . VAL E 1 21 ? 30.971 32.704 53.901 1.00 53.88 21 VAL E O 1
ATOM 1600 N N . LEU F 1 2 ? 34.739 27.388 70.319 1.00 67.60 2 LEU F N 1
ATOM 1601 C CA . LEU F 1 2 ? 35.827 26.425 70.413 1.00 57.64 2 LEU F CA 1
ATOM 1602 C C . LEU F 1 2 ? 37.090 27.013 69.795 1.00 51.93 2 LEU F C 1
ATOM 1603 O O . LEU F 1 2 ? 37.041 27.649 68.741 1.00 56.48 2 LEU F O 1
ATOM 1619 N N . VAL F 1 3 ? 38.219 26.796 70.452 1.00 47.66 3 VAL F N 1
ATOM 1620 C CA . VAL F 1 3 ? 39.484 27.297 69.944 1.00 47.52 3 VAL F CA 1
ATOM 1621 C C . VAL F 1 3 ? 40.392 26.115 69.686 1.00 45.83 3 VAL F C 1
ATOM 1622 O O . VAL F 1 3 ? 40.830 25.438 70.610 1.00 45.14 3 VAL F O 1
ATOM 1655 N N . PHE F 1 5 ? 43.961 24.543 67.825 1.00 47.63 5 PHE F N 1
ATOM 1656 C CA . PHE F 1 5 ? 45.345 24.992 67.822 1.00 51.56 5 PHE F CA 1
ATOM 1657 C C . PHE F 1 5 ? 46.087 24.411 66.631 1.00 49.60 5 PHE F C 1
ATOM 1658 O O . PHE F 1 5 ? 45.793 23.301 66.180 1.00 49.20 5 PHE F O 1
ATOM 1675 N N . ALA F 1 6 ? 47.045 25.176 66.118 1.00 47.52 6 ALA F N 1
ATOM 1676 C CA . ALA F 1 6 ? 47.879 24.711 65.023 1.00 48.28 6 ALA F CA 1
ATOM 1677 C C . ALA F 1 6 ? 49.185 25.484 65.037 1.00 50.40 6 ALA F C 1
ATOM 1678 O O . ALA F 1 6 ? 49.269 26.595 65.564 1.00 51.59 6 ALA F O 1
ATOM 1685 N N . GLU F 1 7 ? 50.206 24.868 64.455 1.00 57.17 7 GLU F N 1
ATOM 1686 C CA . GLU F 1 7 ? 51.453 25.548 64.153 1.00 62.17 7 GLU F CA 1
ATOM 1687 C C . GLU F 1 7 ? 51.328 26.229 62.799 1.00 61.99 7 GLU F C 1
ATOM 1688 O O . GLU F 1 7 ? 50.973 25.586 61.806 1.00 63.82 7 GLU F O 1
ATOM 1700 N N . ASP F 1 8 ? 51.618 27.523 62.763 1.00 63.35 8 ASP F N 1
ATOM 1701 C CA . ASP F 1 8 ? 51.535 28.313 61.539 1.00 63.85 8 ASP F CA 1
ATOM 1702 C C . ASP F 1 8 ? 52.955 28.501 61.019 1.00 65.11 8 ASP F C 1
ATOM 1703 O O . ASP F 1 8 ? 53.707 29.340 61.521 1.00 70.19 8 ASP F O 1
ATOM 1712 N N . CYS F 1 9 ? 53.315 27.715 60.011 1.00 120.68 9 CYS F N 1
ATOM 1713 C CA . CYS F 1 9 ? 54.639 27.761 59.412 1.00 126.59 9 CYS F CA 1
ATOM 1714 C C . CYS F 1 9 ? 54.584 28.506 58.084 1.00 132.60 9 CYS F C 1
ATOM 1715 O O . CYS F 1 9 ? 53.603 28.401 57.341 1.00 140.76 9 CYS F O 1
ATOM 1722 N N . GLY F 1 10 ? 55.638 29.265 57.795 1.00 124.40 10 GLY F N 1
ATOM 1723 C CA . GLY F 1 10 ? 55.735 29.993 56.545 1.00 127.12 10 GLY F CA 1
ATOM 1724 C C . GLY F 1 10 ? 57.064 29.764 55.860 1.00 143.93 10 GLY F C 1
ATOM 1725 O O . GLY F 1 10 ? 57.125 29.170 54.779 1.00 140.08 10 GLY F O 1
ATOM 1729 N N . SER F 1 11 ? 58.139 30.240 56.488 1.00 182.25 11 SER F N 1
ATOM 1730 C CA . SER F 1 11 ? 59.503 30.017 56.016 1.00 191.16 11 SER F CA 1
ATOM 1731 C C . SER F 1 11 ? 60.330 29.429 57.161 1.00 191.53 11 SER F C 1
ATOM 1732 O O . SER F 1 11 ? 61.359 29.967 57.568 1.00 196.54 11 SER F O 1
ATOM 1740 N N . ASN F 1 12 ? 59.852 28.301 57.692 1.00 168.67 12 ASN F N 1
ATOM 1741 C CA . ASN F 1 12 ? 60.477 27.618 58.822 1.00 162.20 12 ASN F CA 1
ATOM 1742 C C . ASN F 1 12 ? 60.401 28.446 60.103 1.00 159.34 12 ASN F C 1
ATOM 1743 O O . ASN F 1 12 ? 61.252 28.312 60.985 1.00 164.05 12 ASN F O 1
ATOM 1754 N N . LYS F 1 13 ? 59.393 29.305 60.217 1.00 140.82 13 LYS F N 1
ATOM 1755 C CA . LYS F 1 13 ? 59.139 30.081 61.431 1.00 132.42 13 LYS F CA 1
ATOM 1756 C C . LYS F 1 13 ? 57.741 29.735 61.941 1.00 135.47 13 LYS F C 1
ATOM 1757 O O . LYS F 1 13 ? 56.808 30.540 61.842 1.00 123.10 13 LYS F O 1
ATOM 1776 N N . CYS F 1 14 ? 57.603 28.534 62.494 1.00 123.73 14 CYS F N 1
ATOM 1777 C CA . CYS F 1 14 ? 56.324 28.084 63.015 1.00 117.86 14 CYS F CA 1
ATOM 1778 C C . CYS F 1 14 ? 56.034 28.745 64.362 1.00 110.22 14 CYS F C 1
ATOM 1779 O O . CYS F 1 14 ? 56.898 29.369 64.983 1.00 117.73 14 CYS F O 1
ATOM 1786 N N . ALA F 1 15 ? 54.788 28.599 64.811 1.00 76.26 15 ALA F N 1
ATOM 1787 C CA . ALA F 1 15 ? 54.353 29.115 66.103 1.00 69.76 15 ALA F CA 1
ATOM 1788 C C . ALA F 1 15 ? 52.899 28.733 66.338 1.00 65.86 15 ALA F C 1
ATOM 1789 O O . ALA F 1 15 ? 52.123 28.637 65.384 1.00 65.82 15 ALA F O 1
ATOM 1796 N N . ILE F 1 16 ? 52.518 28.512 67.597 1.00 65.22 16 ILE F N 1
ATOM 1797 C CA . ILE F 1 16 ? 51.157 28.092 67.903 1.00 62.31 16 ILE F CA 1
ATOM 1798 C C . ILE F 1 16 ? 50.208 29.266 67.722 1.00 58.95 16 ILE F C 1
ATOM 1799 O O . ILE F 1 16 ? 50.492 30.391 68.152 1.00 65.82 16 ILE F O 1
ATOM 1815 N N . ILE F 1 17 ? 49.070 29.006 67.085 1.00 45.42 17 ILE F N 1
ATOM 1816 C CA . ILE F 1 17 ? 48.036 30.017 66.909 1.00 45.17 17 ILE F CA 1
ATOM 1817 C C . ILE F 1 17 ? 46.685 29.423 67.279 1.00 44.22 17 ILE F C 1
ATOM 1818 O O . ILE F 1 17 ? 46.557 28.204 67.339 1.00 42.04 17 ILE F O 1
ATOM 1844 N N . LEU F 1 19 ? 42.474 29.119 66.616 1.00 50.61 19 LEU F N 1
ATOM 1845 C CA . LEU F 1 19 ? 41.515 29.146 65.523 1.00 50.82 19 LEU F CA 1
ATOM 1846 C C . LEU F 1 19 ? 40.110 29.128 66.118 1.00 54.13 19 LEU F C 1
ATOM 1847 O O . LEU F 1 19 ? 39.626 28.079 66.536 1.00 49.59 19 LEU F O 1
ATOM 1881 N N . VAL F 1 21 ? 36.319 29.342 66.670 1.00 56.24 21 VAL F N 1
ATOM 1882 C CA . VAL F 1 21 ? 35.084 28.957 65.994 1.00 55.85 21 VAL F CA 1
ATOM 1883 C C . VAL F 1 21 ? 33.882 29.146 66.909 1.00 61.34 21 VAL F C 1
ATOM 1884 O O . VAL F 1 21 ? 33.371 28.182 67.482 1.00 59.18 21 VAL F O 1
#